Protein AF-A0AAE4DZT3-F1 (afdb_monomer_lite)

Structure (mmCIF, N/CA/C/O backbone):
data_AF-A0AAE4DZT3-F1
#
_entry.id   AF-A0AAE4DZT3-F1
#
loop_
_atom_site.group_PDB
_atom_site.id
_atom_site.type_symbol
_atom_site.label_atom_id
_atom_site.label_alt_id
_atom_site.label_comp_id
_atom_site.label_asym_id
_atom_site.label_entity_id
_atom_site.label_seq_id
_atom_site.pdbx_PDB_ins_code
_atom_site.Cartn_x
_atom_site.Cartn_y
_atom_site.Cartn_z
_atom_site.occupancy
_atom_site.B_iso_or_equiv
_atom_site.auth_seq_id
_atom_site.auth_comp_id
_atom_site.auth_asym_id
_atom_site.auth_atom_id
_atom_site.pdbx_PDB_model_num
ATOM 1 N N . MET A 1 1 ? 24.701 -4.329 -20.438 1.00 47.03 1 MET A N 1
ATOM 2 C CA . MET A 1 1 ? 23.856 -3.801 -19.343 1.00 47.03 1 MET A CA 1
ATOM 3 C C . MET A 1 1 ? 22.387 -3.834 -19.787 1.00 47.03 1 MET A C 1
ATOM 5 O O . MET A 1 1 ? 22.169 -3.744 -20.983 1.00 47.03 1 MET A O 1
ATOM 9 N N . THR A 1 2 ? 21.443 -3.938 -18.834 1.00 48.94 2 THR A N 1
ATOM 10 C CA . THR A 1 2 ? 20.069 -3.355 -18.850 1.00 48.94 2 THR A CA 1
ATOM 11 C C . THR A 1 2 ? 18.798 -4.124 -19.280 1.00 48.94 2 THR A C 1
ATOM 13 O O . THR A 1 2 ? 17.758 -3.473 -19.372 1.00 48.94 2 THR A O 1
ATOM 16 N N . ASN A 1 3 ? 18.741 -5.457 -19.428 1.00 53.62 3 ASN A N 1
ATOM 17 C CA . ASN A 1 3 ? 17.412 -6.082 -19.657 1.00 53.62 3 ASN A CA 1
ATOM 18 C C . ASN A 1 3 ? 16.557 -6.171 -18.368 1.00 53.62 3 ASN A C 1
ATOM 20 O O . ASN A 1 3 ? 15.352 -5.931 -18.387 1.00 53.62 3 ASN A O 1
ATOM 24 N N . GLU A 1 4 ? 17.187 -6.402 -17.214 1.00 54.25 4 GLU A N 1
ATOM 25 C CA . GLU A 1 4 ? 16.482 -6.523 -15.925 1.00 54.25 4 GLU A CA 1
ATOM 26 C C . GLU A 1 4 ? 15.984 -5.173 -15.376 1.00 54.25 4 GLU A C 1
ATOM 28 O O . GLU A 1 4 ? 14.861 -5.078 -14.880 1.00 54.25 4 GLU A O 1
ATOM 33 N N . GLN A 1 5 ? 16.755 -4.093 -15.559 1.00 57.91 5 GLN A N 1
ATOM 34 C CA . GLN A 1 5 ? 16.336 -2.732 -15.179 1.00 57.91 5 GLN A CA 1
ATOM 35 C C . GLN A 1 5 ? 15.100 -2.254 -15.957 1.00 57.91 5 GLN A C 1
ATOM 37 O O . GLN A 1 5 ? 14.315 -1.462 -15.439 1.00 57.91 5 GLN A O 1
ATOM 42 N N . SER A 1 6 ? 14.899 -2.743 -17.185 1.00 68.69 6 SER A N 1
ATOM 43 C CA . SER A 1 6 ? 13.706 -2.440 -17.986 1.00 68.69 6 SER A CA 1
ATOM 44 C C . SER A 1 6 ? 12.441 -3.046 -17.368 1.00 68.69 6 SER A C 1
ATOM 46 O O . SER A 1 6 ? 11.408 -2.379 -17.295 1.00 68.69 6 SER A O 1
ATOM 48 N N . GLY A 1 7 ? 12.518 -4.284 -16.864 1.00 81.44 7 GLY A N 1
ATOM 49 C CA . GLY A 1 7 ? 11.386 -4.966 -16.229 1.00 81.44 7 GLY A CA 1
ATOM 50 C C . GLY A 1 7 ? 10.968 -4.314 -14.912 1.00 81.44 7 GLY A C 1
ATOM 51 O O . GLY A 1 7 ? 9.792 -4.005 -14.719 1.00 81.44 7 GLY A O 1
ATOM 52 N N . VAL A 1 8 ? 11.940 -4.032 -14.040 1.00 84.94 8 VAL A N 1
ATOM 53 C CA . VAL A 1 8 ? 11.698 -3.418 -12.724 1.00 84.94 8 VAL A CA 1
ATOM 54 C C . VAL A 1 8 ? 11.056 -2.036 -12.863 1.00 84.94 8 VAL A C 1
ATOM 56 O O . VAL A 1 8 ? 10.055 -1.756 -12.205 1.00 84.94 8 VAL A O 1
ATOM 59 N N . LYS A 1 9 ? 11.546 -1.198 -13.786 1.00 86.56 9 LYS A N 1
ATOM 60 C CA . LYS A 1 9 ? 10.975 0.136 -14.038 1.00 86.56 9 LYS A CA 1
ATOM 61 C C . LYS A 1 9 ? 9.540 0.086 -14.566 1.00 86.56 9 LYS A C 1
ATOM 63 O O . LYS A 1 9 ? 8.719 0.919 -14.191 1.00 86.56 9 LYS A O 1
ATOM 68 N N . LYS A 1 10 ? 9.200 -0.901 -15.404 1.00 89.38 10 LYS A N 1
ATOM 69 C CA . LYS A 1 10 ? 7.816 -1.094 -15.879 1.00 89.38 10 LYS A CA 1
ATOM 70 C C . LYS A 1 10 ? 6.886 -1.494 -14.736 1.00 89.38 10 LYS A C 1
ATOM 72 O O . LYS A 1 10 ? 5.783 -0.963 -14.633 1.00 89.38 10 LYS A O 1
ATOM 77 N N . THR A 1 11 ? 7.334 -2.402 -13.874 1.00 90.62 11 THR A N 1
ATOM 78 C CA . THR A 1 11 ? 6.590 -2.815 -12.678 1.00 90.62 11 THR A CA 1
ATOM 79 C C . THR A 1 11 ? 6.397 -1.649 -11.712 1.00 90.62 11 THR A C 1
ATOM 81 O O . THR A 1 11 ? 5.289 -1.446 -11.220 1.00 90.62 11 THR A O 1
ATOM 84 N N . GLN A 1 12 ? 7.440 -0.839 -11.501 1.00 91.38 12 GLN A N 1
ATOM 85 C CA . GLN A 1 12 ? 7.370 0.385 -10.706 1.00 91.38 12 GLN A CA 1
ATOM 86 C C . GLN A 1 12 ? 6.308 1.342 -11.258 1.00 91.38 12 GLN A C 1
ATOM 88 O O . GLN A 1 12 ? 5.408 1.732 -10.522 1.00 91.38 12 GLN A O 1
ATOM 93 N N . ALA A 1 13 ? 6.359 1.664 -12.554 1.00 91.12 13 ALA A N 1
ATOM 94 C CA . ALA A 1 13 ? 5.407 2.583 -13.176 1.00 91.12 13 ALA A CA 1
ATOM 95 C C . ALA A 1 13 ? 3.952 2.096 -13.045 1.00 91.12 13 ALA A C 1
ATOM 97 O O . ALA A 1 13 ? 3.054 2.884 -12.754 1.00 91.12 13 ALA A O 1
ATOM 98 N N . ARG A 1 14 ? 3.712 0.784 -13.196 1.00 93.50 14 ARG A N 1
ATOM 99 C CA . ARG A 1 14 ? 2.385 0.1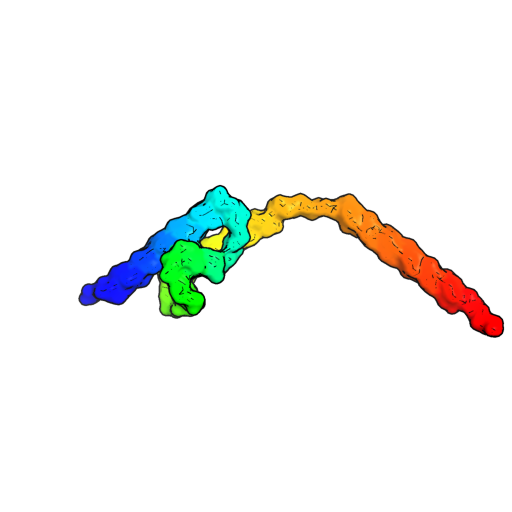84 -12.970 1.00 93.50 14 ARG A CA 1
ATOM 100 C C . ARG A 1 14 ? 1.930 0.320 -11.519 1.00 93.50 14 ARG A C 1
ATOM 102 O O . ARG A 1 14 ? 0.773 0.649 -11.278 1.00 93.50 14 ARG A O 1
ATOM 109 N N . ALA A 1 15 ? 2.826 0.089 -10.561 1.00 93.25 15 ALA A N 1
ATOM 110 C CA . ALA A 1 15 ? 2.517 0.232 -9.142 1.00 93.25 15 ALA A CA 1
ATOM 111 C C . ALA A 1 15 ? 2.238 1.695 -8.754 1.00 93.25 15 ALA A C 1
ATOM 113 O O . ALA A 1 15 ? 1.311 1.963 -7.993 1.00 93.25 15 ALA A O 1
ATOM 114 N N . GLU A 1 16 ? 2.984 2.651 -9.306 1.00 92.31 16 GLU A N 1
ATOM 115 C CA . GLU A 1 16 ? 2.743 4.083 -9.099 1.00 92.31 16 GLU A CA 1
ATOM 116 C C . GLU A 1 16 ? 1.409 4.536 -9.699 1.00 92.31 16 GLU A C 1
ATOM 118 O O . GLU A 1 16 ? 0.667 5.282 -9.060 1.00 92.31 16 GLU A O 1
ATOM 123 N N . GLN A 1 17 ? 1.071 4.057 -10.897 1.00 93.81 17 GLN A N 1
ATOM 124 C CA . GLN A 1 17 ? -0.216 4.335 -11.528 1.00 93.81 17 GLN A CA 1
ATOM 125 C C . GLN A 1 17 ? -1.378 3.770 -10.698 1.00 93.81 17 GLN A C 1
ATOM 127 O O . GLN A 1 17 ? -2.314 4.496 -10.369 1.00 93.81 17 GLN A O 1
ATOM 132 N N . ALA A 1 18 ? -1.276 2.510 -10.271 1.00 93.69 18 ALA A N 1
ATOM 133 C CA . ALA A 1 18 ? -2.257 1.874 -9.396 1.00 93.69 18 ALA A CA 1
ATOM 134 C C . ALA A 1 18 ? -2.429 2.616 -8.062 1.00 93.69 18 ALA A C 1
ATOM 136 O O . ALA A 1 18 ? -3.542 2.745 -7.554 1.00 93.69 18 ALA A O 1
ATOM 137 N N . LEU A 1 19 ? -1.337 3.132 -7.495 1.00 91.62 19 LEU A N 1
ATOM 138 C CA . LEU A 1 19 ? -1.382 3.948 -6.287 1.00 91.62 19 LEU A CA 1
ATOM 139 C C . LEU A 1 19 ? -2.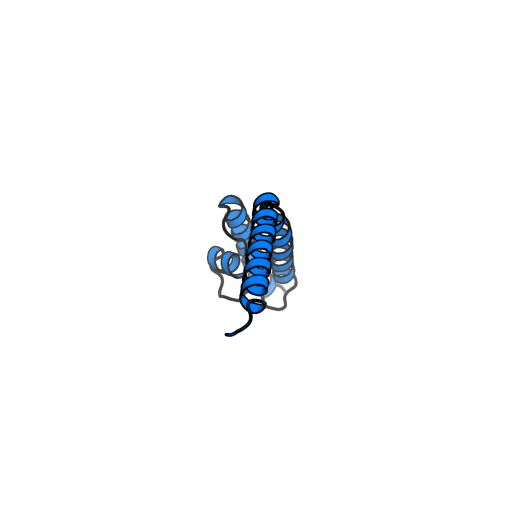170 5.248 -6.508 1.00 91.62 19 LEU A C 1
ATOM 141 O O . LEU A 1 19 ? -3.001 5.592 -5.671 1.00 91.62 19 LEU A O 1
ATOM 145 N N . ARG A 1 20 ? -1.965 5.938 -7.639 1.00 90.75 20 ARG A N 1
ATOM 146 C CA . ARG A 1 20 ? -2.731 7.147 -8.000 1.00 90.75 20 ARG A CA 1
ATOM 147 C C . ARG A 1 20 ? -4.214 6.847 -8.202 1.00 90.75 20 ARG A C 1
ATOM 149 O O . ARG A 1 20 ? -5.055 7.603 -7.729 1.00 90.75 20 ARG A O 1
ATOM 156 N N . GLU A 1 21 ? -4.541 5.741 -8.858 1.00 92.00 21 GLU A N 1
ATOM 157 C CA . GLU A 1 21 ? -5.932 5.322 -9.063 1.00 92.00 21 GLU A CA 1
ATOM 158 C C . GLU A 1 21 ? -6.647 5.038 -7.741 1.00 92.00 21 GLU A C 1
ATOM 160 O O . GLU A 1 21 ? -7.774 5.486 -7.553 1.00 92.00 21 GLU A O 1
ATOM 165 N N . LEU A 1 22 ? -5.977 4.364 -6.801 1.00 89.81 22 LEU A N 1
ATOM 166 C CA . LEU A 1 22 ? -6.520 4.115 -5.462 1.00 89.81 22 LEU A CA 1
ATOM 167 C C . LEU A 1 22 ? -6.717 5.410 -4.663 1.00 89.81 22 LEU A C 1
ATOM 169 O O . LEU A 1 22 ? -7.673 5.518 -3.900 1.00 89.81 22 LEU A O 1
ATOM 173 N N . MET A 1 23 ? -5.841 6.404 -4.848 1.00 86.25 23 MET A N 1
ATOM 174 C CA . MET A 1 23 ? -6.029 7.731 -4.254 1.00 86.25 23 MET A CA 1
ATOM 175 C C . MET A 1 23 ? -7.266 8.435 -4.817 1.00 86.25 23 MET A C 1
ATOM 177 O O . MET A 1 23 ? -8.013 9.043 -4.057 1.00 86.25 23 MET A O 1
ATOM 181 N N . LEU A 1 24 ? -7.490 8.345 -6.131 1.00 87.00 24 LEU A N 1
ATOM 182 C CA . LEU A 1 24 ? -8.641 8.964 -6.791 1.00 87.00 24 LEU A CA 1
ATOM 183 C C . LEU A 1 24 ? -9.958 8.259 -6.451 1.00 87.00 24 LEU A C 1
ATOM 185 O O . LEU A 1 24 ? -10.977 8.929 -6.310 1.00 87.00 24 LEU A O 1
ATOM 189 N N . SER A 1 25 ? -9.952 6.931 -6.294 1.00 85.94 25 SER A N 1
ATOM 190 C CA . SER A 1 25 ? -11.158 6.179 -5.926 1.00 85.94 25 SER A CA 1
ATOM 191 C C . SER A 1 25 ? -11.511 6.266 -4.438 1.00 85.94 25 SER A C 1
ATOM 193 O O . SER A 1 25 ? -12.586 5.818 -4.043 1.00 85.94 25 SER A O 1
ATOM 195 N N . GLY A 1 26 ? -10.627 6.827 -3.604 1.00 80.94 26 GLY A N 1
ATOM 196 C CA . GLY A 1 26 ? -10.808 6.887 -2.151 1.00 80.94 26 GLY A CA 1
ATOM 197 C C . GLY A 1 26 ? -10.721 5.518 -1.465 1.00 80.94 26 GLY A C 1
ATOM 198 O O . GLY A 1 26 ? -11.094 5.376 -0.300 1.00 80.94 26 GLY A O 1
ATOM 199 N N . GLU A 1 27 ? -10.238 4.494 -2.171 1.00 83.38 27 GLU A N 1
ATOM 200 C CA . GLU A 1 27 ? -10.053 3.161 -1.614 1.00 83.38 27 GLU A CA 1
ATOM 201 C C . GLU A 1 27 ? -8.888 3.120 -0.621 1.00 83.38 27 GLU A C 1
ATOM 203 O O . GLU A 1 27 ? -7.946 3.917 -0.640 1.00 83.38 27 GLU A O 1
ATOM 208 N N . ARG A 1 28 ? -8.922 2.125 0.268 1.00 83.94 28 ARG A N 1
ATOM 209 C CA . ARG A 1 28 ? -7.879 1.943 1.276 1.00 83.94 28 ARG A CA 1
ATOM 210 C C . ARG A 1 28 ? -6.528 1.653 0.618 1.00 83.94 28 ARG A C 1
ATOM 212 O O . ARG A 1 28 ? -6.269 0.550 0.136 1.00 83.94 28 ARG A O 1
ATOM 219 N N . ILE A 1 29 ? -5.612 2.608 0.740 1.00 88.94 29 ILE A N 1
ATOM 220 C CA . ILE A 1 29 ? -4.233 2.468 0.275 1.00 88.94 29 ILE A CA 1
ATOM 221 C C . ILE A 1 29 ? -3.488 1.446 1.149 1.00 88.94 29 ILE A C 1
ATOM 223 O O . ILE A 1 29 ? -3.306 1.611 2.359 1.00 88.94 29 ILE A O 1
ATOM 227 N N . SER A 1 30 ? -3.040 0.360 0.524 1.00 90.44 30 SER A N 1
ATOM 228 C CA . SER A 1 30 ? -2.169 -0.653 1.122 1.00 90.44 30 SER A CA 1
ATOM 229 C C . SER A 1 30 ? -1.301 -1.295 0.043 1.00 90.44 30 SER A C 1
ATOM 231 O O . SER A 1 30 ? -1.677 -1.290 -1.125 1.00 90.44 30 SER A O 1
ATOM 233 N N . GLN A 1 31 ? -0.163 -1.882 0.424 1.00 91.88 31 GLN A N 1
ATOM 234 C CA . GLN A 1 31 ? 0.718 -2.561 -0.532 1.00 91.88 31 GLN A CA 1
ATOM 235 C C . GLN A 1 31 ? -0.022 -3.646 -1.326 1.00 91.88 31 GLN A C 1
ATOM 237 O O . GLN A 1 31 ? 0.085 -3.686 -2.545 1.00 91.88 31 GLN A O 1
ATOM 242 N N . TYR A 1 32 ? -0.834 -4.454 -0.643 1.00 92.62 32 TYR A N 1
ATOM 243 C CA . TYR A 1 32 ? -1.663 -5.475 -1.279 1.00 92.62 32 TYR A CA 1
ATOM 244 C C . TYR A 1 32 ? -2.644 -4.882 -2.301 1.00 92.62 32 TYR A C 1
ATOM 246 O O . TYR A 1 32 ? -2.757 -5.393 -3.411 1.00 92.62 32 TYR A O 1
ATOM 254 N N . ALA A 1 33 ? -3.328 -3.787 -1.953 1.00 91.56 33 ALA A N 1
ATOM 255 C CA . ALA A 1 33 ? -4.267 -3.131 -2.864 1.00 91.56 33 ALA A CA 1
ATOM 256 C C . ALA A 1 33 ? -3.559 -2.596 -4.119 1.00 91.56 33 ALA A C 1
ATOM 258 O O . ALA A 1 33 ? -4.057 -2.781 -5.227 1.00 91.56 33 ALA A O 1
ATOM 259 N N . VAL A 1 34 ? -2.374 -1.999 -3.951 1.00 92.56 34 VAL A N 1
ATOM 260 C CA . VAL A 1 34 ? -1.552 -1.514 -5.069 1.00 92.56 34 VAL A CA 1
ATOM 261 C C . VAL A 1 34 ? -1.100 -2.673 -5.954 1.00 92.56 34 VAL A C 1
ATOM 263 O O . VAL A 1 34 ? -1.265 -2.601 -7.166 1.00 92.56 34 VAL A O 1
ATOM 266 N N . GLU A 1 35 ? -0.581 -3.759 -5.373 1.00 93.75 35 GLU A N 1
ATOM 267 C CA . GLU A 1 35 ? -0.145 -4.944 -6.125 1.00 93.75 35 GLU A CA 1
ATOM 268 C C . GLU A 1 35 ? -1.304 -5.557 -6.921 1.00 93.75 35 GLU A C 1
ATOM 270 O O . GLU A 1 35 ? -1.153 -5.828 -8.110 1.00 93.75 35 GLU A O 1
ATOM 275 N N . LYS A 1 36 ? -2.487 -5.695 -6.310 1.00 94.44 36 LYS A N 1
ATOM 276 C CA . LYS A 1 36 ? -3.682 -6.203 -6.996 1.00 94.44 36 LYS A CA 1
ATOM 277 C C . LYS A 1 36 ? -4.136 -5.302 -8.135 1.00 94.44 36 LYS A C 1
ATOM 279 O O . LYS A 1 36 ? -4.395 -5.803 -9.226 1.00 94.44 36 LYS A O 1
ATOM 284 N N . ARG A 1 37 ? -4.202 -3.990 -7.906 1.00 92.88 37 ARG A N 1
ATOM 285 C CA . ARG A 1 37 ? -4.619 -3.014 -8.922 1.00 92.88 37 ARG A CA 1
ATOM 286 C C . ARG A 1 37 ? -3.620 -2.931 -10.081 1.00 92.88 37 ARG A C 1
ATOM 288 O O . ARG A 1 37 ? -4.031 -2.827 -11.228 1.00 92.88 37 ARG A O 1
ATOM 295 N N . ALA A 1 38 ? -2.326 -3.059 -9.797 1.00 92.06 38 ALA A N 1
ATOM 296 C CA . ALA A 1 38 ? -1.263 -3.072 -10.799 1.00 92.06 38 ALA A CA 1
ATOM 297 C C . ALA A 1 38 ? -1.125 -4.413 -11.555 1.00 92.06 38 ALA A C 1
ATOM 299 O O . ALA A 1 38 ? -0.269 -4.528 -12.437 1.00 92.06 38 ALA A O 1
ATOM 300 N N . GLY A 1 39 ? -1.924 -5.434 -11.212 1.00 93.12 39 GLY A N 1
ATOM 301 C CA . GLY A 1 39 ? -1.833 -6.772 -11.806 1.00 93.12 39 GLY A CA 1
ATOM 302 C C . GLY A 1 39 ? -0.545 -7.515 -11.437 1.00 93.12 39 GLY A C 1
ATOM 303 O O . GLY A 1 39 ? -0.040 -8.311 -12.228 1.00 93.12 39 GLY A O 1
ATOM 304 N N . LEU A 1 40 ? 0.020 -7.223 -10.265 1.00 92.19 40 LEU A N 1
ATOM 305 C CA . LEU A 1 40 ? 1.253 -7.822 -9.763 1.00 92.19 40 LEU A CA 1
ATOM 306 C C . LEU A 1 40 ? 0.958 -9.015 -8.851 1.00 92.19 40 LEU A C 1
ATOM 308 O O . LEU A 1 40 ? -0.091 -9.104 -8.208 1.00 92.19 40 LEU A O 1
ATOM 312 N N . ALA A 1 41 ? 1.922 -9.932 -8.765 1.00 92.06 41 ALA A N 1
ATOM 313 C CA . ALA A 1 41 ? 1.869 -11.012 -7.792 1.00 92.06 41 ALA A CA 1
ATOM 314 C C . ALA A 1 41 ? 1.960 -10.457 -6.361 1.00 92.06 41 ALA A C 1
ATOM 316 O O . ALA A 1 41 ? 2.611 -9.437 -6.109 1.00 92.06 41 ALA A O 1
ATOM 317 N N . ASN A 1 42 ? 1.335 -11.153 -5.413 1.00 91.00 42 ASN A N 1
ATOM 318 C CA . ASN A 1 42 ? 1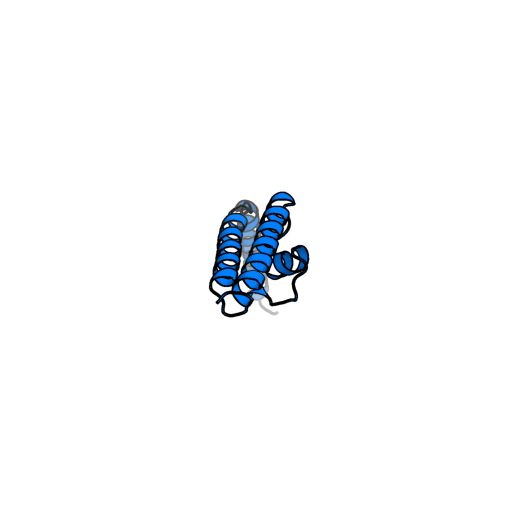.377 -10.764 -4.007 1.00 91.00 42 ASN A CA 1
ATOM 319 C C . ASN A 1 42 ? 2.831 -10.766 -3.507 1.00 91.00 42 ASN A C 1
ATOM 321 O O . ASN A 1 42 ? 3.543 -11.756 -3.666 1.00 91.00 42 ASN A O 1
ATOM 325 N N . GLY A 1 43 ? 3.262 -9.672 -2.884 1.00 90.19 43 GLY A N 1
ATOM 326 C CA . GLY A 1 43 ? 4.622 -9.517 -2.377 1.00 90.19 43 GLY A CA 1
ATOM 327 C C . GLY A 1 43 ? 5.653 -9.108 -3.429 1.00 90.19 43 GLY A C 1
ATOM 328 O O . GLY A 1 43 ? 6.835 -9.051 -3.097 1.00 90.19 43 GLY A O 1
ATOM 329 N N . THR A 1 44 ? 5.247 -8.770 -4.658 1.00 89.31 44 THR A N 1
ATOM 330 C CA . THR A 1 44 ? 6.174 -8.261 -5.687 1.00 89.31 44 THR A CA 1
ATOM 331 C C . THR A 1 44 ? 6.967 -7.056 -5.178 1.00 89.31 44 THR A C 1
ATOM 333 O O . THR A 1 44 ? 8.172 -6.971 -5.396 1.00 89.31 44 THR A O 1
ATOM 336 N N . LEU A 1 45 ? 6.344 -6.143 -4.427 1.00 88.56 45 LEU A N 1
ATOM 337 C CA . LEU A 1 45 ? 7.044 -4.962 -3.914 1.00 88.56 45 LEU A CA 1
ATOM 338 C C . LEU A 1 45 ? 7.972 -5.274 -2.721 1.00 88.56 45 LEU A C 1
ATOM 340 O O . LEU A 1 45 ? 8.674 -4.382 -2.245 1.00 88.56 45 LEU A O 1
ATOM 344 N N . ASN A 1 46 ? 8.014 -6.521 -2.231 1.00 91.44 46 ASN A N 1
ATOM 345 C CA . ASN A 1 46 ? 8.923 -6.936 -1.157 1.00 91.44 46 ASN A CA 1
ATOM 346 C C . ASN A 1 46 ? 10.330 -7.285 -1.642 1.00 91.44 46 ASN A C 1
ATOM 348 O O . ASN A 1 46 ? 11.235 -7.339 -0.807 1.00 91.44 46 ASN A O 1
ATOM 352 N N . TYR A 1 47 ? 10.530 -7.513 -2.944 1.00 88.62 47 TYR A N 1
ATOM 353 C CA . TYR A 1 47 ? 11.861 -7.796 -3.475 1.00 88.62 47 TYR A CA 1
ATOM 354 C C . TYR A 1 47 ? 12.833 -6.658 -3.154 1.00 88.62 47 TYR A C 1
ATOM 356 O O . TYR A 1 47 ? 12.475 -5.478 -3.200 1.00 88.62 47 TYR A O 1
ATOM 364 N N . ASN A 1 48 ? 14.073 -7.023 -2.819 1.00 87.44 48 ASN A N 1
ATOM 365 C CA . ASN A 1 48 ? 15.105 -6.073 -2.423 1.00 87.44 48 ASN A CA 1
ATOM 366 C C . ASN A 1 48 ? 15.634 -5.306 -3.642 1.00 87.44 48 ASN A C 1
ATOM 368 O O . ASN A 1 48 ? 16.692 -5.626 -4.178 1.00 87.44 48 ASN A O 1
ATOM 372 N N . CYS A 1 49 ? 14.878 -4.305 -4.087 1.00 87.50 49 CYS A N 1
ATOM 373 C CA . CYS A 1 49 ? 15.295 -3.378 -5.128 1.00 87.50 49 CYS A CA 1
ATOM 374 C C . CYS A 1 49 ? 14.982 -1.923 -4.732 1.00 87.50 49 CYS A C 1
ATOM 376 O O . CYS A 1 49 ? 13.973 -1.660 -4.058 1.00 87.50 49 CYS A O 1
ATOM 378 N N . PRO A 1 50 ? 15.848 -0.967 -5.117 1.00 86.38 50 PRO A N 1
ATOM 379 C CA . PRO A 1 50 ? 15.656 0.449 -4.810 1.00 86.38 50 PRO A CA 1
ATOM 380 C C . PRO A 1 50 ? 14.326 1.009 -5.328 1.00 86.38 50 PRO A C 1
ATOM 382 O O . PRO A 1 50 ? 13.677 1.790 -4.637 1.00 86.38 50 PRO A O 1
ATOM 385 N N . GLU A 1 51 ? 13.895 0.583 -6.511 1.00 88.81 51 GLU A N 1
ATOM 386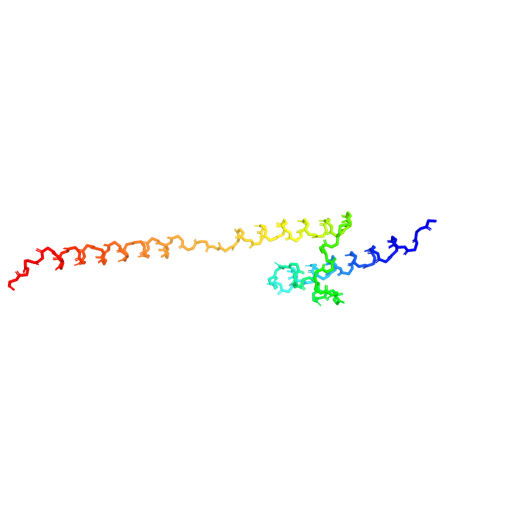 C CA . GLU A 1 51 ? 12.687 1.060 -7.181 1.00 88.81 51 GLU A CA 1
ATOM 387 C C . GLU A 1 51 ? 11.421 0.682 -6.402 1.00 88.81 51 GLU A C 1
ATOM 389 O O . GLU A 1 51 ? 10.590 1.538 -6.098 1.00 88.81 51 GLU A O 1
ATOM 394 N N . TYR A 1 52 ? 11.275 -0.582 -5.988 1.00 90.75 52 TYR A N 1
ATOM 395 C CA . TYR A 1 52 ? 10.105 -0.986 -5.196 1.00 90.75 52 TYR A CA 1
ATOM 396 C C . TYR A 1 52 ? 10.161 -0.415 -3.784 1.00 90.75 52 TYR A C 1
ATOM 398 O O . TYR A 1 52 ? 9.117 -0.118 -3.198 1.00 90.75 52 TYR A O 1
ATOM 406 N N . ARG A 1 53 ? 11.364 -0.195 -3.238 1.00 90.81 53 ARG A N 1
ATOM 407 C CA . ARG A 1 53 ? 11.519 0.497 -1.957 1.00 90.81 53 ARG A CA 1
ATOM 408 C C . ARG A 1 53 ? 10.908 1.898 -2.007 1.00 90.81 53 ARG A C 1
ATOM 410 O O . ARG A 1 53 ? 10.169 2.227 -1.080 1.00 90.81 53 ARG A O 1
ATOM 417 N N . GLN A 1 54 ? 11.141 2.663 -3.076 1.00 89.25 54 GLN A N 1
ATOM 418 C CA . GLN A 1 54 ? 10.531 3.987 -3.261 1.00 89.25 54 GLN A CA 1
ATOM 419 C C . GLN A 1 54 ? 8.999 3.903 -3.268 1.00 89.25 54 GLN A C 1
ATOM 421 O O . GLN A 1 54 ? 8.338 4.642 -2.541 1.00 89.25 54 GLN A O 1
ATOM 426 N N . VAL A 1 55 ? 8.426 2.938 -3.995 1.00 89.75 55 VAL A N 1
ATOM 427 C CA . VAL A 1 55 ? 6.968 2.724 -4.031 1.00 89.75 55 VAL A CA 1
ATOM 428 C C . VAL A 1 55 ? 6.418 2.373 -2.644 1.00 89.75 55 VAL A C 1
ATOM 430 O O . VAL A 1 55 ? 5.412 2.935 -2.211 1.00 89.75 55 VAL A O 1
ATOM 433 N N . ARG A 1 56 ? 7.084 1.489 -1.890 1.00 92.56 56 ARG A N 1
ATOM 434 C CA . ARG A 1 56 ? 6.669 1.156 -0.513 1.00 92.56 56 ARG A CA 1
ATOM 435 C C . ARG A 1 56 ? 6.751 2.353 0.428 1.00 92.56 56 ARG A C 1
ATOM 437 O O . ARG A 1 56 ? 5.904 2.490 1.312 1.00 92.56 56 ARG A O 1
ATOM 444 N N . GLU A 1 57 ? 7.779 3.184 0.289 1.00 90.88 57 GLU A N 1
ATOM 445 C CA . GLU A 1 57 ? 7.931 4.405 1.079 1.00 90.88 57 GLU A CA 1
ATOM 446 C C . GLU A 1 57 ? 6.823 5.408 0.739 1.00 90.88 57 GLU A C 1
ATOM 448 O O . GLU A 1 57 ? 6.192 5.925 1.659 1.00 90.88 57 GLU A O 1
ATOM 453 N N . ALA A 1 58 ? 6.477 5.577 -0.541 1.00 89.25 58 ALA A N 1
ATOM 454 C CA . ALA A 1 58 ? 5.339 6.391 -0.968 1.00 89.25 58 ALA A CA 1
ATOM 455 C C . ALA A 1 58 ? 4.011 5.884 -0.378 1.00 89.25 58 ALA A C 1
ATOM 457 O O . ALA A 1 58 ? 3.274 6.658 0.233 1.00 89.25 58 ALA A O 1
ATOM 458 N N . ILE A 1 59 ? 3.741 4.575 -0.458 1.00 90.00 59 ILE A N 1
ATOM 459 C CA . ILE A 1 59 ? 2.559 3.942 0.158 1.00 90.00 59 ILE A CA 1
ATOM 460 C C . ILE A 1 59 ? 2.525 4.202 1.669 1.00 90.00 59 ILE A C 1
ATOM 462 O O . ILE A 1 59 ? 1.474 4.518 2.225 1.00 90.00 59 ILE A O 1
ATOM 466 N N . ARG A 1 60 ? 3.667 4.075 2.356 1.00 89.56 60 ARG A N 1
ATOM 467 C CA . ARG A 1 60 ? 3.771 4.311 3.803 1.00 89.56 60 ARG A CA 1
ATOM 468 C C . ARG A 1 60 ? 3.503 5.771 4.160 1.00 89.56 60 ARG A C 1
ATOM 470 O O . ARG A 1 60 ? 2.782 6.021 5.124 1.00 89.56 60 ARG A O 1
ATOM 477 N N . SER A 1 61 ? 4.076 6.708 3.411 1.00 86.81 61 SER A N 1
ATOM 478 C CA . SER A 1 61 ? 3.877 8.145 3.609 1.00 86.81 61 SER A CA 1
ATOM 479 C C . SER A 1 61 ? 2.419 8.532 3.382 1.00 86.81 61 SER A C 1
ATOM 481 O O . SER A 1 61 ? 1.822 9.167 4.246 1.00 86.81 61 SER A O 1
ATOM 483 N N . LEU A 1 62 ? 1.807 8.045 2.301 1.00 83.06 62 LEU A N 1
ATOM 484 C CA . LEU A 1 62 ? 0.392 8.280 2.004 1.00 83.06 62 LEU A CA 1
ATOM 485 C C . LEU A 1 62 ? -0.530 7.672 3.059 1.00 83.06 62 LEU A C 1
ATOM 487 O O . LEU A 1 62 ? -1.490 8.297 3.497 1.00 83.06 62 LEU A O 1
ATOM 491 N N . LYS A 1 63 ? -0.219 6.468 3.543 1.00 81.19 63 LYS A N 1
ATOM 492 C CA . LYS A 1 63 ? -0.987 5.856 4.629 1.00 81.19 63 LYS A CA 1
ATOM 493 C C . LYS A 1 63 ? -0.950 6.711 5.899 1.00 81.19 63 LYS A C 1
ATOM 495 O O . LYS A 1 63 ? -1.967 6.799 6.576 1.00 81.19 63 LYS A O 1
ATOM 500 N N . LYS A 1 64 ? 0.182 7.354 6.215 1.00 79.00 64 LYS A N 1
ATOM 501 C CA . LYS A 1 64 ? 0.269 8.291 7.347 1.00 79.00 64 LYS A CA 1
ATOM 502 C C . LYS A 1 64 ? -0.597 9.530 7.126 1.00 79.00 64 LYS A C 1
ATOM 504 O O . LYS A 1 64 ? -1.317 9.917 8.038 1.00 79.00 64 LYS A O 1
ATOM 509 N N . THR A 1 65 ? -0.565 10.126 5.934 1.00 70.50 65 THR A N 1
ATOM 510 C CA . THR A 1 65 ? -1.355 11.333 5.638 1.00 70.50 65 THR A CA 1
ATOM 511 C C . THR A 1 65 ? -2.857 11.047 5.599 1.00 70.50 65 THR A C 1
ATOM 513 O O . THR A 1 65 ? -3.634 11.832 6.126 1.00 70.50 65 THR A O 1
ATOM 516 N N . CYS A 1 66 ? -3.279 9.899 5.060 1.00 64.50 66 CYS A N 1
ATOM 517 C CA . CYS A 1 66 ? -4.689 9.494 5.018 1.00 64.50 66 CYS A CA 1
ATOM 518 C C . CYS A 1 66 ? -5.232 9.011 6.376 1.00 64.50 66 CYS A C 1
ATOM 520 O O . CYS A 1 66 ? -6.441 8.980 6.575 1.00 64.50 66 CYS A O 1
ATOM 522 N N . GLN A 1 67 ? -4.371 8.610 7.318 1.00 59.19 67 GLN A N 1
ATOM 523 C CA . GLN A 1 67 ? -4.796 8.252 8.678 1.00 59.19 67 GLN A CA 1
ATOM 524 C C . GLN A 1 67 ? -5.038 9.475 9.576 1.00 59.19 67 GLN A C 1
ATOM 526 O O . GLN A 1 67 ? -5.722 9.342 10.585 1.00 59.19 67 GLN A O 1
ATOM 531 N N . GLY A 1 68 ? -4.524 10.652 9.209 1.00 52.19 68 GLY A N 1
ATOM 532 C CA . GLY A 1 68 ? -4.700 11.894 9.969 1.00 52.19 68 GLY A CA 1
ATOM 533 C C . GLY A 1 68 ? -6.030 12.621 9.740 1.00 52.19 68 GLY A C 1
ATOM 534 O O . GLY A 1 68 ? -6.226 13.685 10.313 1.00 52.19 68 GLY A O 1
ATOM 535 N N . THR A 1 69 ? -6.928 12.090 8.903 1.00 50.78 69 THR A N 1
ATOM 536 C CA . THR A 1 69 ? -8.173 12.773 8.499 1.00 50.78 69 THR A CA 1
ATOM 537 C C . THR A 1 69 ? -9.450 12.080 8.966 1.00 50.78 69 THR A C 1
ATOM 539 O O . THR A 1 69 ? -10.534 12.502 8.572 1.00 50.78 69 THR A O 1
ATOM 542 N N . ALA A 1 70 ? -9.372 11.026 9.784 1.00 51.78 70 ALA A N 1
ATOM 543 C CA . ALA A 1 70 ? -10.562 10.595 10.509 1.00 51.78 70 ALA A CA 1
ATOM 544 C C . ALA A 1 70 ? -10.803 11.631 11.618 1.00 51.78 70 ALA A C 1
ATOM 546 O O . ALA A 1 70 ? -9.929 11.757 12.480 1.00 51.78 70 ALA A O 1
ATOM 547 N N . PRO A 1 71 ? -11.914 12.394 11.608 1.00 51.47 71 PRO A N 1
ATOM 548 C CA . PRO A 1 71 ? -12.247 13.229 12.747 1.00 51.47 71 PRO A CA 1
ATOM 549 C C . PRO A 1 71 ? -12.346 12.298 13.951 1.00 51.47 71 PRO A C 1
ATOM 551 O O . PRO A 1 71 ? -13.161 11.374 13.982 1.00 51.47 71 PRO A O 1
ATOM 554 N N . VAL A 1 72 ? -11.438 12.480 14.902 1.00 55.62 72 VAL A N 1
ATOM 555 C CA . VAL A 1 72 ? -11.554 11.839 16.200 1.00 55.62 72 VAL A CA 1
ATOM 556 C C . VAL A 1 72 ? -12.791 12.472 16.817 1.00 55.62 72 VAL A C 1
ATOM 558 O O . VAL A 1 72 ? -12.796 13.669 17.087 1.00 55.62 72 VAL A O 1
ATOM 561 N N . ASP A 1 73 ? -13.871 11.704 16.947 1.00 62.88 73 ASP A N 1
ATOM 562 C CA . ASP A 1 73 ? -15.060 12.150 17.665 1.00 62.88 73 ASP A CA 1
ATOM 563 C C . ASP A 1 73 ? -14.717 12.206 19.158 1.00 62.88 73 ASP A C 1
ATOM 565 O O . ASP A 1 73 ? -14.953 11.269 19.925 1.00 62.88 73 ASP A O 1
ATOM 569 N N . GLU A 1 74 ? -14.058 13.297 19.549 1.00 63.28 74 GLU A N 1
ATOM 570 C CA . GLU A 1 74 ? -13.634 13.570 20.920 1.00 63.28 74 GLU A CA 1
ATOM 571 C C . GLU A 1 74 ? -14.827 13.495 21.882 1.00 63.28 74 GLU A C 1
ATOM 573 O O . GLU A 1 74 ? -14.691 12.980 22.995 1.00 63.28 74 GLU A O 1
ATOM 578 N N . GLN A 1 75 ? -16.022 13.891 21.424 1.00 67.12 75 GLN A N 1
ATOM 579 C CA . GLN A 1 75 ? -17.258 13.794 22.199 1.00 67.12 75 GLN A CA 1
ATOM 580 C C . GLN A 1 75 ? -17.685 12.336 22.409 1.00 67.12 75 GLN A C 1
ATOM 582 O O . GLN A 1 75 ? -18.035 11.952 23.528 1.00 67.12 75 GLN A O 1
ATOM 587 N N . GLY A 1 76 ? -17.613 11.497 21.374 1.00 71.31 76 GLY A N 1
ATOM 588 C CA . GLY A 1 76 ? -17.889 10.061 21.476 1.00 71.31 76 GLY A CA 1
ATOM 589 C C . GLY A 1 76 ? -16.937 9.331 22.432 1.00 71.31 76 GLY A C 1
ATOM 590 O O . GLY A 1 76 ? -17.354 8.449 23.195 1.00 71.31 76 GLY A O 1
ATOM 591 N N . ILE A 1 77 ? -15.664 9.735 22.458 1.00 78.31 77 ILE A N 1
ATOM 592 C CA . ILE A 1 77 ? -14.661 9.201 23.392 1.00 78.31 77 ILE A CA 1
ATOM 593 C C . ILE A 1 77 ? -14.992 9.612 24.830 1.00 78.31 77 ILE A C 1
ATOM 595 O O . ILE A 1 77 ? -14.996 8.766 25.729 1.00 78.31 77 ILE A O 1
ATOM 599 N N . GLU A 1 78 ? -15.318 10.884 25.056 1.00 79.06 78 GLU A N 1
ATOM 600 C CA . GLU A 1 78 ? -15.660 11.392 26.384 1.00 79.06 78 GLU A CA 1
ATOM 601 C C . GLU A 1 78 ? -16.921 10.713 26.949 1.00 79.06 78 GLU A C 1
ATOM 603 O O . GLU A 1 78 ? -16.957 10.315 28.119 1.00 79.06 78 GLU A O 1
ATOM 608 N N . GLN A 1 79 ? -17.936 10.494 26.106 1.00 79.50 79 GLN A N 1
ATOM 609 C CA . GLN A 1 79 ? -19.147 9.765 26.484 1.00 79.50 79 GLN A CA 1
ATOM 610 C C . GLN A 1 79 ? -18.848 8.306 26.850 1.00 79.50 79 GLN A C 1
ATOM 612 O O . GLN A 1 79 ? -19.350 7.823 27.868 1.00 79.50 79 GLN A O 1
ATOM 617 N N . GLN A 1 80 ? -17.990 7.606 26.096 1.00 79.06 80 GLN A N 1
ATOM 618 C CA . GLN A 1 80 ? -17.578 6.241 26.448 1.00 79.06 80 GLN A CA 1
ATOM 619 C C . GLN A 1 80 ? -16.828 6.173 27.782 1.00 79.06 80 GLN A C 1
ATOM 621 O O . GLN A 1 80 ? -17.037 5.228 28.549 1.00 79.06 80 GLN A O 1
ATOM 626 N N . ILE A 1 81 ? -15.955 7.144 28.066 1.00 85.88 81 ILE A N 1
ATOM 627 C CA . ILE A 1 81 ? -15.212 7.211 29.331 1.00 85.88 81 ILE A CA 1
ATOM 628 C C . ILE A 1 81 ? -16.186 7.415 30.494 1.00 85.88 81 ILE A C 1
ATOM 630 O O . ILE A 1 81 ? -16.184 6.610 31.430 1.00 85.88 81 ILE A O 1
ATOM 634 N N . LYS A 1 82 ? -17.082 8.407 30.393 1.00 89.31 82 LYS A N 1
ATOM 635 C CA . LYS A 1 82 ? -18.125 8.677 31.397 1.00 89.31 82 LYS A CA 1
ATOM 636 C C . LYS A 1 82 ? -19.010 7.457 31.644 1.00 89.31 82 LYS A C 1
ATOM 638 O O . LYS A 1 82 ? -19.306 7.120 32.791 1.00 89.31 82 LYS A O 1
ATOM 643 N N . LEU A 1 83 ? -19.398 6.752 30.581 1.00 88.50 83 LEU A N 1
ATOM 644 C CA . LEU A 1 83 ? -20.240 5.565 30.686 1.00 88.50 83 LEU A CA 1
ATOM 645 C C . LEU A 1 83 ? -19.508 4.409 31.387 1.00 88.50 83 LEU A C 1
ATOM 647 O O . LEU A 1 83 ? -20.060 3.783 32.293 1.00 88.50 83 LEU A O 1
ATOM 651 N N . LYS A 1 84 ? -18.243 4.152 31.028 1.00 88.38 84 LYS A N 1
ATOM 652 C CA . LYS A 1 84 ? -17.408 3.142 31.702 1.00 88.38 84 LYS A CA 1
ATOM 653 C C . LYS A 1 84 ? -17.197 3.466 33.178 1.00 88.38 84 LYS A C 1
ATOM 655 O O . LYS A 1 84 ? -17.217 2.554 34.005 1.00 88.38 84 LYS A O 1
ATOM 660 N N . GLU A 1 85 ? -17.004 4.736 33.516 1.00 90.12 85 GLU A N 1
ATOM 661 C CA . GLU A 1 85 ? -16.833 5.173 34.900 1.00 90.12 85 GLU A CA 1
ATOM 662 C C . GLU A 1 85 ? -18.121 4.996 35.715 1.00 90.12 85 GLU A C 1
ATOM 664 O O . GLU A 1 85 ? -18.073 4.431 36.809 1.00 90.12 85 GLU A O 1
ATOM 669 N N . LYS A 1 86 ? -19.283 5.352 35.147 1.00 91.81 86 LYS A N 1
ATOM 670 C CA . LYS A 1 86 ? -20.600 5.098 35.753 1.00 91.81 86 LYS A CA 1
ATOM 671 C C . LYS A 1 86 ? -20.788 3.618 36.099 1.00 91.81 86 LYS A C 1
ATOM 673 O O . LYS A 1 86 ? -21.131 3.294 37.233 1.00 91.81 86 LYS A O 1
ATOM 678 N N . TYR A 1 87 ? -20.510 2.712 35.159 1.00 88.12 87 TYR A N 1
ATOM 679 C CA . TYR A 1 87 ? -20.642 1.270 35.401 1.00 88.12 87 TYR A CA 1
ATOM 680 C C . TYR A 1 87 ? -19.596 0.713 36.373 1.00 88.12 87 TYR A C 1
ATOM 682 O O . TYR A 1 87 ? -19.869 -0.265 37.068 1.00 88.12 87 TYR A O 1
ATOM 690 N N . ARG A 1 88 ? -18.399 1.309 36.453 1.00 83.62 88 ARG A N 1
ATOM 691 C CA . ARG A 1 88 ? -17.415 0.958 37.491 1.00 83.62 88 ARG A CA 1
ATOM 692 C C . ARG A 1 88 ? -17.922 1.323 38.885 1.00 83.62 88 ARG A C 1
ATOM 694 O O . ARG A 1 88 ? -17.832 0.484 39.773 1.00 83.62 88 ARG A O 1
ATOM 701 N N . ARG A 1 89 ? -18.491 2.520 39.061 1.00 85.25 89 ARG A N 1
ATOM 702 C CA . ARG A 1 89 ? -19.064 2.958 40.346 1.00 85.25 89 ARG A CA 1
ATOM 703 C C . ARG A 1 89 ? -20.239 2.082 40.772 1.00 85.25 89 ARG A C 1
ATOM 705 O O . ARG A 1 89 ? -20.192 1.529 41.860 1.00 85.25 89 ARG A O 1
ATOM 712 N N . GLN A 1 90 ? -21.194 1.834 39.871 1.00 82.88 90 GLN A N 1
ATOM 713 C CA . GLN A 1 90 ? -22.328 0.940 40.150 1.00 82.88 90 GLN A CA 1
ATOM 714 C C . GLN A 1 90 ? -21.882 -0.470 40.550 1.00 82.88 90 GLN A C 1
ATOM 716 O O . GLN A 1 90 ? -22.447 -1.072 41.456 1.00 82.88 90 GLN A O 1
ATOM 721 N N . ARG A 1 91 ? -20.849 -1.012 39.895 1.00 82.38 91 ARG A N 1
ATOM 722 C CA . ARG A 1 91 ? -20.291 -2.319 40.260 1.00 82.38 91 ARG A CA 1
ATOM 723 C C . ARG A 1 91 ? -19.650 -2.304 41.644 1.00 82.38 91 ARG A C 1
ATOM 725 O O . ARG A 1 91 ? -19.846 -3.256 42.386 1.00 82.38 91 ARG A O 1
ATOM 732 N N . ASN A 1 92 ? -18.897 -1.255 41.968 1.00 79.56 92 ASN A N 1
ATOM 733 C CA . ASN A 1 92 ? -18.271 -1.119 43.278 1.00 79.56 92 ASN A CA 1
ATOM 734 C C . ASN A 1 92 ? -19.328 -0.983 44.387 1.00 79.56 92 ASN A C 1
ATOM 736 O O . ASN A 1 92 ? -19.219 -1.645 45.410 1.00 79.56 92 ASN A O 1
ATOM 740 N N . GLU A 1 93 ? -20.392 -0.212 44.151 1.00 80.19 93 GLU A N 1
ATOM 741 C CA . GLU A 1 93 ? -21.544 -0.090 45.058 1.00 80.19 93 GLU A CA 1
ATOM 742 C C . GLU A 1 93 ? -22.269 -1.435 45.254 1.00 80.19 93 GLU A C 1
ATOM 744 O O . GLU A 1 93 ? -22.631 -1.798 46.371 1.00 80.19 93 GLU A O 1
ATOM 749 N N . LEU A 1 94 ? -22.424 -2.221 44.182 1.00 73.69 94 LEU A N 1
ATOM 750 C CA . LEU A 1 94 ? -22.980 -3.578 44.249 1.00 73.69 94 LEU A CA 1
ATOM 751 C C . LEU A 1 94 ? -22.047 -4.575 44.955 1.00 73.69 94 LEU A C 1
ATOM 753 O O . LEU A 1 94 ? -22.533 -5.529 45.554 1.00 73.69 94 LEU A O 1
ATOM 757 N N . SER A 1 95 ? -20.725 -4.381 44.892 1.00 64.25 95 SER A N 1
ATOM 758 C CA . SER A 1 95 ? -19.754 -5.224 45.605 1.00 64.25 95 SER A CA 1
ATOM 759 C C . SER A 1 95 ? -19.568 -4.849 47.077 1.00 64.25 95 SER A C 1
ATOM 761 O O . SER A 1 95 ? -19.123 -5.690 47.850 1.00 64.25 95 SER A O 1
ATOM 763 N N . GLU A 1 96 ? -19.903 -3.612 47.447 1.00 61.62 96 GLU A N 1
ATOM 764 C CA . GLU A 1 96 ? -19.886 -3.092 48.823 1.00 61.62 96 GLU A CA 1
ATOM 765 C C . GLU A 1 96 ? -21.207 -3.359 49.566 1.00 61.62 96 GLU A C 1
ATOM 767 O O . GLU A 1 96 ? -21.273 -3.183 50.781 1.00 61.62 96 GLU A O 1
ATOM 772 N N . SER A 1 97 ? -22.261 -3.829 48.879 1.00 54.41 97 SER A N 1
ATOM 773 C CA . SER A 1 97 ? -23.413 -4.407 49.576 1.00 54.41 97 SER A CA 1
ATOM 774 C C . SER A 1 97 ? -22.955 -5.663 50.322 1.00 54.41 97 SER A C 1
ATO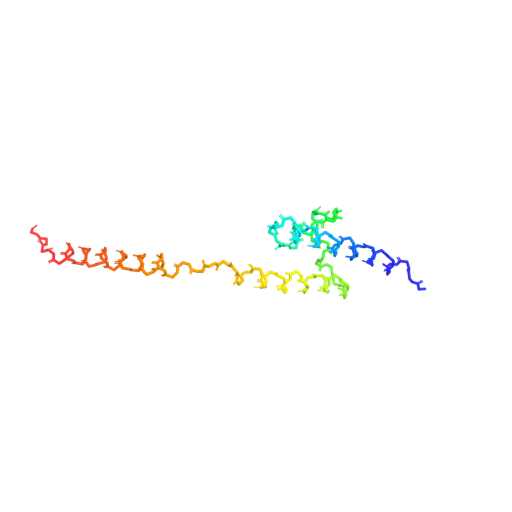M 776 O O . SER A 1 97 ? -22.464 -6.599 49.680 1.00 54.41 97 SER A O 1
ATOM 778 N N . PRO A 1 98 ? -23.087 -5.715 51.660 1.00 55.97 98 PRO A N 1
ATOM 779 C CA . PRO A 1 98 ? -22.693 -6.888 52.417 1.00 55.97 98 PRO A CA 1
ATOM 780 C C . PRO A 1 98 ? -23.502 -8.075 51.899 1.00 55.97 98 PRO A C 1
ATOM 782 O O . PRO A 1 98 ? -24.727 -8.007 51.785 1.00 55.97 98 PRO A O 1
ATOM 785 N N . ARG A 1 99 ? -22.801 -9.160 51.555 1.00 59.59 99 ARG A N 1
ATOM 786 C CA . ARG A 1 99 ? -23.430 -10.472 51.406 1.00 59.59 99 ARG A CA 1
ATOM 787 C C . ARG A 1 99 ? -24.082 -10.775 52.753 1.00 59.59 99 ARG A C 1
ATOM 789 O O . ARG A 1 99 ? -23.363 -11.005 53.723 1.00 59.59 99 ARG A O 1
ATOM 796 N N . VAL A 1 100 ? -25.406 -10.657 52.805 1.00 53.03 100 VAL A N 1
ATOM 797 C CA . VAL A 1 100 ? -26.233 -11.148 53.913 1.00 53.03 100 VAL A CA 1
ATOM 798 C C . VAL A 1 100 ? -26.253 -12.668 53.856 1.00 53.03 100 VAL A C 1
ATOM 800 O O . VAL A 1 100 ? -26.324 -13.197 52.720 1.00 53.03 100 VAL A O 1
#

Foldseek 3Di:
DDPVVVVLVLLLVLLVVQQVVCVVVVHDQDPQSSCVSSVHDPCPLVPPDPSSVVSVVVSVVVNVVVVVPDPPPVVVVVVVVVVVVVVVVVVVVVVPPDPD

Radius of gyration: 24.42 Å; chains: 1; bounding box: 50×25×74 Å

Secondary structure (DSSP, 8-state):
--HHHHHHHHHHHHHHHHHHHHHHHT----HHHHHHHTTPPTTGGGSS-HHHHHHHHHHHHHHHHHHTTS---HHHHH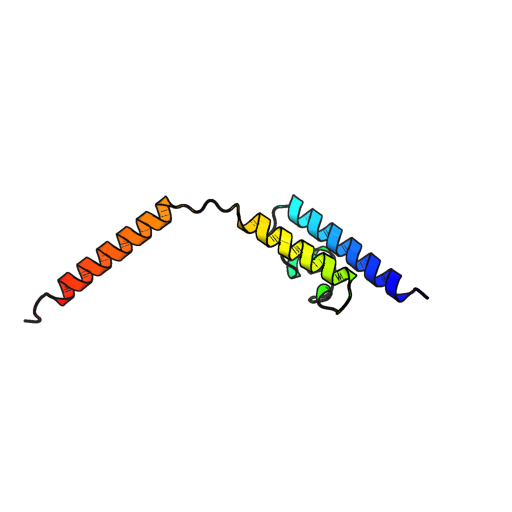HHHHHHHHHHHHHHHHHHS---

Organism: NCBI:txid2071710

pLDDT: mean 80.9, std 13.73, range [47.03, 94.44]

Sequence (100 aa):
MTNEQSGVKKTQARAEQALRELMLSGERISQYAVEKRAGLANGTLNYNCPEYRQVREAIRSLKKTCQGTAPVDEQGIEQQIKLKEKYRRQRNELSESPRV